Protein AF-A0A150TA61-F1 (afdb_monomer_lite)

Structure (mmCIF, N/CA/C/O backbone):
data_AF-A0A150TA61-F1
#
_entry.id   AF-A0A150TA61-F1
#
loop_
_atom_site.group_PDB
_atom_site.id
_atom_site.type_symbol
_atom_site.label_atom_id
_atom_site.label_alt_id
_atom_site.label_comp_id
_atom_site.label_asym_id
_atom_site.label_entity_id
_atom_site.label_seq_id
_atom_site.pdbx_PDB_ins_code
_atom_site.Cartn_x
_atom_site.Cartn_y
_atom_site.Cartn_z
_atom_site.occupancy
_atom_site.B_iso_or_equiv
_atom_site.auth_seq_id
_atom_site.auth_comp_id
_atom_site.auth_asym_id
_atom_site.auth_atom_id
_atom_site.pdbx_PDB_model_num
ATOM 1 N N . MET A 1 1 ? 49.632 -22.483 -17.663 1.00 50.12 1 MET A N 1
ATOM 2 C CA . MET A 1 1 ? 48.240 -21.985 -17.571 1.00 50.12 1 MET A CA 1
ATOM 3 C C . MET A 1 1 ? 47.331 -23.183 -17.800 1.00 50.12 1 MET A C 1
ATOM 5 O O . MET A 1 1 ? 47.581 -23.863 -18.785 1.00 50.12 1 MET A O 1
ATOM 9 N N . PRO A 1 2 ? 46.387 -23.537 -16.909 1.00 55.47 2 PRO A N 1
ATOM 10 C CA . PRO A 1 2 ? 45.657 -24.792 -17.049 1.00 55.47 2 PRO A CA 1
ATOM 11 C C . PRO A 1 2 ? 44.649 -24.686 -18.200 1.00 55.47 2 PRO A C 1
ATOM 13 O O . PRO A 1 2 ? 43.777 -23.820 -18.194 1.00 55.47 2 PRO A O 1
ATOM 16 N N . GLU A 1 3 ? 44.774 -25.577 -19.180 1.00 57.62 3 GLU A N 1
ATOM 17 C CA . GLU A 1 3 ? 44.048 -25.578 -20.463 1.00 57.62 3 GLU A CA 1
ATOM 18 C C . GLU A 1 3 ? 42.552 -25.953 -20.350 1.00 57.62 3 GLU A C 1
ATOM 20 O O . GLU A 1 3 ? 41.828 -25.952 -21.340 1.00 57.62 3 GLU A O 1
ATOM 25 N N . GLY A 1 4 ? 42.052 -26.227 -19.139 1.00 54.59 4 GLY A N 1
ATOM 26 C CA . GLY A 1 4 ? 40.665 -26.647 -18.888 1.00 54.59 4 GLY A CA 1
ATOM 27 C C . GLY A 1 4 ? 39.676 -25.529 -18.530 1.00 54.59 4 GLY A C 1
ATOM 28 O O . GLY A 1 4 ? 38.477 -25.783 -18.450 1.00 54.59 4 GLY A O 1
ATOM 29 N N . LEU A 1 5 ? 40.137 -24.293 -18.307 1.00 53.59 5 LEU A N 1
ATOM 30 C CA . LEU A 1 5 ? 39.270 -23.180 -17.879 1.00 53.59 5 LEU A CA 1
ATOM 31 C C . LEU A 1 5 ? 38.498 -22.520 -19.035 1.00 53.59 5 LEU A C 1
ATOM 33 O O . LEU A 1 5 ? 37.415 -21.983 -18.823 1.00 53.59 5 LEU A O 1
ATOM 37 N N . ALA A 1 6 ? 39.016 -22.582 -20.263 1.00 56.50 6 ALA A N 1
ATOM 38 C CA . ALA A 1 6 ? 38.449 -21.872 -21.410 1.00 56.50 6 ALA A CA 1
ATOM 39 C C . ALA A 1 6 ? 37.027 -22.326 -21.835 1.00 56.50 6 ALA A C 1
ATOM 41 O O . ALA A 1 6 ? 36.186 -21.455 -22.065 1.00 56.50 6 ALA A O 1
ATOM 42 N N . PRO A 1 7 ? 36.688 -23.633 -21.913 1.00 55.69 7 PRO A N 1
ATOM 43 C CA . PRO A 1 7 ? 35.342 -24.051 -22.322 1.00 55.69 7 PRO A CA 1
ATOM 44 C C . PRO A 1 7 ? 34.294 -23.865 -21.213 1.00 55.69 7 PRO A C 1
ATOM 46 O O . PRO A 1 7 ? 33.150 -23.512 -21.500 1.00 55.69 7 PRO A O 1
ATOM 49 N N . ALA A 1 8 ? 34.675 -24.032 -19.942 1.00 58.88 8 ALA A N 1
ATOM 50 C CA . ALA A 1 8 ? 33.770 -23.872 -18.801 1.00 58.88 8 ALA A CA 1
ATOM 51 C C . ALA A 1 8 ? 33.267 -22.423 -18.642 1.00 58.88 8 ALA A C 1
ATOM 53 O O . ALA A 1 8 ? 32.107 -22.201 -18.291 1.00 58.88 8 ALA A O 1
ATOM 54 N N . VAL A 1 9 ? 34.113 -21.439 -18.969 1.00 63.44 9 VAL A N 1
ATOM 55 C CA . VAL A 1 9 ? 33.793 -20.003 -18.875 1.00 63.44 9 VAL A CA 1
ATOM 56 C C . VAL A 1 9 ? 32.750 -19.558 -19.912 1.00 63.44 9 VAL A C 1
ATOM 58 O O . VAL A 1 9 ? 31.983 -18.638 -19.641 1.00 63.44 9 VAL A O 1
ATOM 61 N N . LEU A 1 10 ? 32.650 -20.228 -21.066 1.00 66.69 10 LEU A N 1
ATOM 62 C CA . LEU A 1 10 ? 31.630 -19.947 -22.091 1.00 66.69 10 LEU A CA 1
ATOM 63 C C . LEU A 1 10 ? 30.356 -20.792 -21.929 1.00 66.69 10 LEU A C 1
ATOM 65 O O . LEU A 1 10 ? 29.267 -20.362 -22.316 1.00 66.69 10 LEU A O 1
ATOM 69 N N . LEU A 1 11 ? 30.465 -21.976 -21.323 1.00 81.88 11 LEU A N 1
ATOM 70 C CA . LEU A 1 11 ? 29.328 -22.862 -21.060 1.00 81.88 11 LEU A CA 1
ATOM 71 C C . LEU A 1 11 ? 28.351 -22.273 -20.038 1.00 81.88 11 LEU A C 1
ATOM 73 O O . LEU A 1 11 ? 27.148 -22.272 -20.283 1.00 81.88 11 LEU A O 1
ATOM 77 N N . ALA A 1 12 ? 28.850 -21.724 -18.929 1.00 84.38 12 ALA A N 1
ATOM 78 C CA . ALA A 1 12 ? 28.008 -21.153 -17.877 1.00 84.38 12 ALA A CA 1
ATOM 79 C C . ALA A 1 12 ? 27.064 -20.023 -18.359 1.00 84.38 12 ALA A C 1
ATOM 81 O O . ALA A 1 12 ? 25.858 -20.139 -18.131 1.00 84.38 12 ALA A O 1
ATOM 82 N N . PRO A 1 13 ? 27.528 -18.96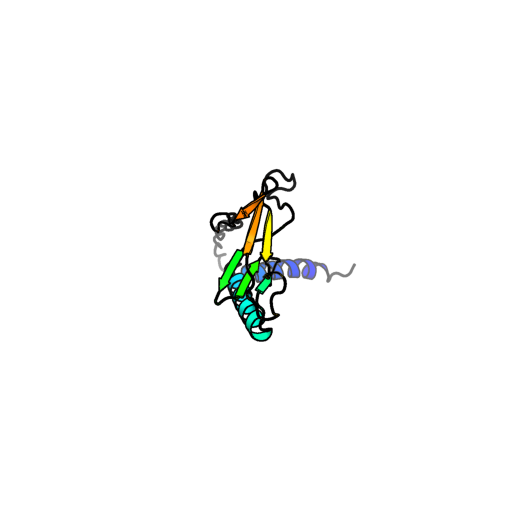3 -19.060 1.00 89.06 13 PRO A N 1
ATOM 83 C CA . PRO A 1 13 ? 26.630 -17.921 -19.561 1.00 89.06 13 PRO A CA 1
ATOM 84 C C . PRO A 1 13 ? 25.658 -18.454 -20.620 1.00 89.06 13 PRO A C 1
ATOM 86 O O . PRO A 1 13 ? 24.503 -18.038 -20.651 1.00 89.06 13 PRO A O 1
ATOM 89 N N . THR A 1 14 ? 26.084 -19.412 -21.450 1.00 87.94 14 THR A N 1
ATOM 90 C CA . THR A 1 14 ? 25.214 -20.032 -22.463 1.00 87.94 14 THR A CA 1
ATOM 91 C C . THR A 1 14 ? 24.082 -20.830 -21.816 1.00 87.94 14 THR A C 1
ATOM 93 O O . THR A 1 14 ? 22.925 -20.691 -22.210 1.00 87.94 14 THR A O 1
ATOM 96 N N . LEU A 1 15 ? 24.393 -21.625 -20.789 1.00 90.81 15 LEU A N 1
ATOM 97 C CA . LEU A 1 15 ? 23.405 -22.379 -20.016 1.00 90.81 15 LEU A CA 1
ATOM 98 C C . LEU A 1 15 ? 22.459 -21.454 -19.248 1.00 90.81 15 LEU A C 1
ATOM 100 O O . LEU A 1 15 ? 21.259 -21.713 -19.225 1.00 90.81 15 LEU A O 1
ATOM 104 N N . LEU A 1 16 ? 22.967 -20.355 -18.683 1.00 89.00 16 LEU A N 1
ATOM 105 C CA . LEU A 1 16 ? 22.135 -19.348 -18.026 1.00 89.00 16 LEU A CA 1
ATOM 106 C C . LEU A 1 16 ? 21.149 -18.713 -19.013 1.00 89.00 16 LEU A C 1
ATOM 108 O O . LEU A 1 16 ? 19.962 -18.649 -18.720 1.00 89.00 16 LEU A O 1
ATOM 112 N N . VAL A 1 17 ? 21.606 -18.295 -20.197 1.00 89.69 17 VAL A N 1
ATOM 113 C CA . VAL A 1 17 ? 20.723 -17.732 -21.234 1.00 89.69 17 VAL A CA 1
ATOM 114 C C . VAL A 1 17 ? 19.694 -18.763 -21.700 1.00 89.69 17 VAL A C 1
ATOM 116 O O . VAL A 1 17 ? 18.516 -18.436 -21.824 1.00 89.69 17 VAL A O 1
ATOM 119 N N . ALA A 1 18 ? 20.104 -20.014 -21.926 1.00 89.69 18 ALA A N 1
ATOM 120 C CA . ALA A 1 18 ? 19.188 -21.083 -22.317 1.00 89.69 18 ALA A CA 1
ATOM 121 C C . ALA A 1 18 ? 18.114 -21.330 -21.245 1.00 89.69 18 ALA A C 1
ATOM 123 O O . ALA A 1 18 ? 16.935 -21.425 -21.578 1.00 89.69 18 ALA A O 1
ATOM 124 N N . TYR A 1 19 ? 18.508 -21.369 -19.970 1.00 91.50 19 TYR A N 1
ATOM 125 C CA . TYR A 1 19 ? 17.595 -21.475 -18.833 1.00 91.50 19 TYR A CA 1
ATOM 126 C C . TYR A 1 19 ? 16.621 -20.290 -18.780 1.00 91.50 19 TYR A C 1
ATOM 128 O O . TYR A 1 19 ? 15.411 -20.484 -18.719 1.00 91.50 19 TYR A O 1
ATOM 136 N N . GLU A 1 20 ? 17.138 -19.067 -18.881 1.00 90.44 20 GLU A N 1
ATOM 137 C CA . GLU A 1 20 ? 16.360 -17.825 -18.862 1.00 90.44 20 GLU A CA 1
ATOM 138 C C . GLU A 1 20 ? 15.339 -17.737 -20.006 1.00 90.44 20 GLU A C 1
ATOM 140 O O . GLU A 1 20 ? 14.256 -17.181 -19.827 1.00 90.44 20 GLU A O 1
ATOM 145 N N . CYS A 1 21 ? 15.656 -18.297 -21.177 1.00 87.25 21 CYS A N 1
ATOM 146 C CA . CYS A 1 21 ? 14.734 -18.368 -22.309 1.00 87.25 21 CYS A CA 1
ATOM 147 C C . CYS A 1 21 ? 13.731 -19.526 -22.212 1.00 87.25 21 CYS A C 1
ATOM 149 O O . CYS A 1 21 ? 12.630 -19.414 -22.751 1.00 87.25 21 CYS A O 1
ATOM 151 N N . ALA A 1 22 ? 14.113 -20.646 -21.594 1.00 90.69 22 ALA A N 1
ATOM 152 C CA . ALA A 1 22 ? 13.299 -21.859 -21.552 1.00 90.69 22 ALA A CA 1
ATOM 153 C C . ALA A 1 22 ? 12.326 -21.895 -20.369 1.00 90.69 22 ALA A C 1
ATOM 155 O O . ALA A 1 22 ? 11.265 -22.504 -20.485 1.00 90.69 22 ALA A O 1
ATOM 156 N N . ILE A 1 23 ? 12.675 -21.268 -19.243 1.00 89.69 23 ILE A N 1
ATOM 157 C CA . ILE A 1 23 ? 11.875 -21.299 -18.019 1.00 89.69 23 ILE A CA 1
ATOM 158 C C . ILE A 1 23 ? 10.991 -20.050 -17.946 1.00 89.69 23 ILE A C 1
ATOM 160 O O . ILE A 1 23 ? 11.502 -18.944 -17.749 1.00 89.69 23 ILE A O 1
ATOM 164 N N . PRO A 1 24 ? 9.657 -20.191 -18.068 1.00 81.44 24 PRO A N 1
ATOM 165 C CA . PRO A 1 24 ? 8.746 -19.069 -17.920 1.00 81.44 24 PRO A CA 1
ATOM 166 C C . PRO A 1 24 ? 8.845 -18.515 -16.503 1.00 81.44 24 PRO A C 1
ATOM 168 O O . PRO A 1 24 ? 8.596 -19.218 -15.522 1.00 81.44 24 PRO A O 1
ATOM 171 N N . LYS A 1 25 ? 9.191 -17.236 -16.388 1.00 83.81 25 LYS A N 1
ATOM 172 C CA . LYS A 1 25 ? 9.144 -16.540 -15.105 1.00 83.81 25 LYS A CA 1
ATOM 173 C C . LYS A 1 25 ? 7.697 -16.175 -14.790 1.00 83.81 25 LYS A C 1
ATOM 175 O O . LYS A 1 25 ? 6.979 -15.751 -15.702 1.00 83.81 25 LYS A O 1
ATOM 180 N N . PRO A 1 26 ? 7.258 -16.317 -13.529 1.00 80.62 26 PRO A N 1
ATOM 181 C CA . PRO A 1 26 ? 5.931 -15.874 -13.147 1.00 80.62 26 PRO A CA 1
ATOM 182 C C . PRO A 1 26 ? 5.786 -14.387 -13.465 1.00 80.62 26 PRO A C 1
ATOM 184 O O . PRO A 1 26 ? 6.715 -13.591 -13.307 1.00 80.62 26 PRO A O 1
ATOM 187 N N . THR A 1 27 ? 4.605 -14.019 -13.947 1.00 81.94 27 THR A N 1
ATOM 188 C CA . THR A 1 27 ? 4.277 -12.614 -14.190 1.00 81.94 27 THR A CA 1
ATOM 189 C C . THR A 1 27 ? 4.267 -11.849 -12.870 1.00 81.94 27 THR A C 1
ATOM 191 O O . THR A 1 27 ? 3.941 -12.416 -11.821 1.00 81.94 27 THR A O 1
ATOM 194 N N . LEU A 1 28 ? 4.574 -10.553 -12.921 1.00 75.38 28 LEU A N 1
ATOM 195 C CA . LEU A 1 28 ? 4.508 -9.691 -11.741 1.00 75.38 28 LEU A CA 1
ATOM 196 C C . LEU A 1 28 ? 3.120 -9.752 -11.082 1.00 75.38 28 LEU A C 1
ATOM 198 O O . LEU A 1 28 ? 3.031 -9.877 -9.865 1.00 75.38 28 LEU A O 1
ATOM 202 N N . ASP A 1 29 ? 2.057 -9.782 -11.891 1.00 75.19 29 ASP A N 1
ATOM 203 C CA . ASP A 1 29 ? 0.676 -9.903 -11.417 1.00 75.19 29 ASP A CA 1
ATOM 204 C C . ASP A 1 29 ? 0.437 -11.215 -10.661 1.00 75.19 29 ASP A C 1
ATOM 206 O O . ASP A 1 29 ? -0.161 -11.209 -9.589 1.00 75.19 29 ASP A O 1
ATOM 210 N N . SER A 1 30 ? 0.940 -12.347 -11.170 1.00 80.50 30 SER A N 1
ATOM 211 C CA . SER A 1 30 ? 0.787 -13.642 -10.489 1.00 80.50 30 SER A CA 1
ATOM 212 C C . SER A 1 30 ? 1.511 -13.698 -9.143 1.00 80.50 30 SER A C 1
ATOM 214 O O . SER A 1 30 ? 0.961 -14.214 -8.170 1.00 80.50 30 SER A O 1
ATOM 216 N N . VAL A 1 31 ? 2.713 -13.116 -9.059 1.00 83.19 31 VAL A N 1
ATOM 217 C CA . VAL A 1 31 ? 3.434 -12.975 -7.787 1.00 83.19 31 VAL A CA 1
ATOM 218 C C . VAL A 1 31 ? 2.639 -12.078 -6.843 1.00 83.19 31 VAL A C 1
ATOM 220 O O . VAL A 1 31 ? 2.485 -12.406 -5.667 1.00 83.19 31 VAL A O 1
ATOM 223 N N . TRP A 1 32 ? 2.070 -10.988 -7.364 1.00 79.69 32 TRP A N 1
ATOM 224 C CA . TRP A 1 32 ? 1.288 -10.046 -6.574 1.00 79.69 32 TRP A CA 1
ATOM 225 C C . TRP A 1 32 ? 0.025 -10.663 -5.973 1.00 79.69 32 TRP A C 1
ATOM 227 O O . TRP A 1 32 ? -0.236 -10.500 -4.783 1.00 79.69 32 TRP A O 1
ATOM 237 N N . GLN A 1 33 ? -0.719 -11.451 -6.750 1.00 81.81 33 GLN A N 1
ATOM 238 C CA . GLN A 1 33 ? -1.879 -12.183 -6.235 1.00 81.81 33 GLN A CA 1
ATOM 239 C C . GLN A 1 33 ? -1.489 -13.155 -5.113 1.00 81.81 33 GLN A C 1
ATOM 241 O O . GLN A 1 33 ? -2.187 -13.246 -4.103 1.00 81.81 33 GLN A O 1
ATOM 246 N N . GLY A 1 34 ? -0.342 -13.830 -5.246 1.00 85.94 34 GLY A N 1
ATOM 247 C CA . GLY A 1 34 ? 0.204 -14.687 -4.192 1.00 85.94 34 GLY A CA 1
ATOM 248 C C . GLY A 1 34 ? 0.506 -13.919 -2.901 1.00 85.94 34 GLY A C 1
ATOM 249 O O . GLY A 1 34 ? 0.105 -14.351 -1.819 1.00 85.94 34 GLY A O 1
ATOM 250 N N . VAL A 1 35 ? 1.144 -12.750 -3.009 1.00 87.25 35 VAL A N 1
ATOM 251 C CA . VAL A 1 35 ? 1.432 -11.863 -1.866 1.00 87.25 35 VAL A CA 1
ATOM 252 C C . VAL A 1 35 ? 0.142 -11.379 -1.201 1.00 87.25 35 VAL A C 1
ATOM 254 O O . VAL A 1 35 ? 0.021 -11.440 0.022 1.00 87.25 35 VAL A O 1
ATOM 257 N N . ASN A 1 36 ? -0.858 -10.985 -1.988 1.00 85.44 36 ASN A N 1
ATOM 258 C CA . ASN A 1 36 ? -2.161 -10.565 -1.477 1.00 85.44 36 ASN A CA 1
ATOM 259 C C . ASN A 1 36 ? -2.913 -11.713 -0.779 1.00 85.44 36 ASN A C 1
ATOM 261 O O . ASN A 1 36 ? -3.572 -11.502 0.244 1.00 85.44 36 ASN A O 1
ATOM 265 N N . GLY A 1 37 ? -2.790 -12.946 -1.272 1.00 89.94 37 GLY A N 1
ATOM 266 C CA . GLY A 1 37 ? -3.281 -14.135 -0.573 1.00 89.94 37 GLY A CA 1
ATOM 267 C C . GLY A 1 37 ? -2.566 -14.362 0.765 1.00 89.94 37 GLY A C 1
ATOM 268 O O . GLY A 1 37 ? -3.216 -14.588 1.791 1.00 89.94 37 GLY A O 1
ATOM 269 N N . ALA A 1 38 ? -1.237 -14.235 0.778 1.00 92.50 38 ALA A N 1
ATOM 270 C CA . ALA A 1 38 ? -0.427 -14.354 1.986 1.00 92.50 38 ALA A CA 1
ATOM 271 C C . ALA A 1 38 ? -0.772 -13.277 3.027 1.00 92.50 38 ALA A C 1
ATOM 273 O O . ALA A 1 38 ? -0.879 -13.594 4.209 1.00 92.50 38 ALA A O 1
ATOM 274 N N . ALA A 1 39 ? -1.042 -12.038 2.606 1.00 93.88 39 ALA A N 1
ATOM 275 C CA . ALA A 1 39 ? -1.455 -10.960 3.505 1.00 93.88 39 ALA A CA 1
ATOM 276 C C . ALA A 1 39 ? -2.725 -11.330 4.290 1.00 93.88 39 ALA A C 1
ATOM 278 O O . ALA A 1 39 ? -2.783 -11.159 5.508 1.00 93.88 39 ALA A O 1
ATOM 279 N N . ARG A 1 40 ? -3.718 -11.927 3.619 1.00 95.25 40 ARG A N 1
ATOM 280 C CA . ARG A 1 40 ? -4.963 -12.394 4.257 1.00 95.25 40 ARG A CA 1
ATOM 281 C C . ARG A 1 40 ? -4.729 -13.561 5.211 1.00 95.25 40 ARG A C 1
ATOM 283 O O . ARG A 1 40 ? -5.373 -13.642 6.255 1.00 95.25 40 ARG A O 1
ATOM 290 N N . LEU A 1 41 ? -3.812 -14.465 4.871 1.00 96.44 41 LEU A N 1
ATOM 291 C CA . LEU A 1 41 ? -3.402 -15.546 5.771 1.00 96.44 41 LEU A CA 1
ATOM 292 C C . LEU A 1 41 ? -2.744 -14.990 7.038 1.00 96.44 41 LEU A C 1
ATOM 294 O O . LEU A 1 41 ? -3.128 -15.389 8.135 1.00 96.44 41 LEU A O 1
ATOM 298 N N . VAL A 1 42 ? -1.824 -14.033 6.894 1.00 96.44 42 VAL A N 1
ATOM 299 C CA . VAL A 1 42 ? -1.174 -13.335 8.013 1.00 96.44 42 VAL A CA 1
ATOM 300 C C . VAL A 1 42 ? -2.213 -12.628 8.881 1.00 96.44 42 VAL A C 1
ATOM 302 O O . VAL A 1 42 ? -2.213 -12.814 10.096 1.00 96.44 42 VAL A O 1
ATOM 305 N N . ALA A 1 43 ? -3.153 -11.894 8.278 1.00 97.00 43 ALA A N 1
ATOM 306 C CA . ALA A 1 43 ? -4.217 -11.222 9.019 1.00 97.00 43 ALA A CA 1
ATOM 307 C C . ALA A 1 43 ? -5.022 -12.198 9.885 1.00 97.00 43 ALA A C 1
ATOM 309 O O . ALA A 1 43 ? -5.210 -11.950 11.074 1.00 97.00 43 ALA A O 1
ATOM 310 N N . ARG A 1 44 ? -5.436 -13.341 9.321 1.00 96.62 44 ARG A N 1
ATOM 311 C CA . ARG A 1 44 ? -6.172 -14.371 10.070 1.00 96.62 44 ARG A CA 1
ATOM 312 C C . ARG A 1 44 ? -5.333 -15.001 11.177 1.00 96.62 44 ARG A C 1
ATOM 314 O O . ARG A 1 44 ? -5.819 -15.133 12.296 1.00 96.62 44 ARG A O 1
ATOM 321 N N . ALA A 1 45 ? -4.090 -15.374 10.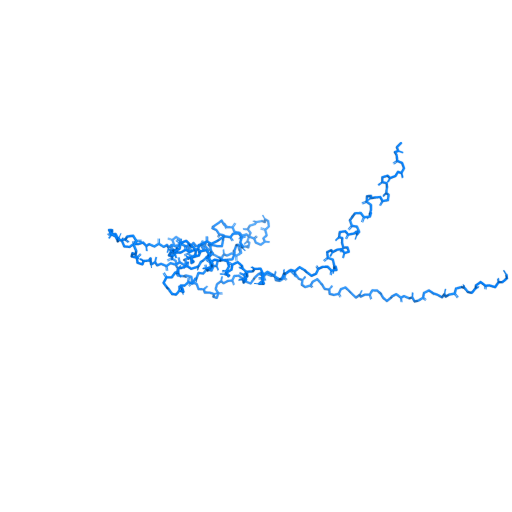878 1.00 97.62 45 ALA A N 1
ATOM 322 C CA . ALA A 1 45 ? -3.202 -16.031 11.835 1.00 97.62 45 ALA A CA 1
ATOM 323 C C . ALA A 1 45 ? -2.891 -15.133 13.042 1.00 97.62 45 ALA A C 1
ATOM 325 O O . ALA A 1 45 ? -2.887 -15.602 14.178 1.00 97.62 45 ALA A O 1
ATOM 326 N N . HIS A 1 46 ? -2.685 -13.838 12.800 1.00 95.81 46 HIS A N 1
ATOM 327 C CA . HIS A 1 46 ? -2.327 -12.869 13.834 1.00 95.81 46 HIS A CA 1
ATOM 328 C C . HIS A 1 46 ? -3.521 -12.101 14.410 1.00 95.81 46 HIS A C 1
ATOM 330 O O . HIS A 1 46 ? -3.330 -11.289 15.311 1.00 95.81 46 HIS A O 1
ATOM 336 N N . ARG A 1 47 ? -4.741 -12.326 13.896 1.00 94.56 47 ARG A N 1
ATOM 337 C CA . ARG A 1 47 ? -5.927 -11.491 14.172 1.00 94.56 47 ARG A CA 1
ATOM 338 C C . ARG A 1 47 ? -5.625 -9.999 13.980 1.00 94.56 47 ARG A C 1
ATOM 340 O O . ARG A 1 47 ? -6.010 -9.156 14.788 1.00 94.56 47 ARG A O 1
ATOM 347 N N . ALA A 1 48 ? -4.870 -9.688 12.928 1.00 95.88 48 ALA A N 1
ATOM 348 C CA . ALA A 1 48 ? -4.413 -8.335 12.660 1.00 95.88 48 ALA A CA 1
ATOM 349 C C . ALA A 1 48 ? -5.555 -7.474 12.107 1.00 95.88 48 ALA A C 1
ATOM 351 O O . ALA A 1 48 ? -6.344 -7.929 11.282 1.00 95.88 48 ALA A O 1
ATOM 352 N N . LYS A 1 49 ? -5.591 -6.203 12.516 1.00 95.62 49 LYS A N 1
ATOM 353 C CA . LYS A 1 49 ? -6.510 -5.185 11.975 1.00 95.62 49 LYS A CA 1
ATOM 354 C C . LYS A 1 49 ? -5.979 -4.508 10.714 1.00 95.62 49 LYS A C 1
ATOM 356 O O . LYS A 1 49 ? -6.722 -3.841 10.002 1.00 95.62 49 LYS A O 1
ATOM 361 N N . ALA A 1 50 ? -4.687 -4.665 10.448 1.00 96.69 50 ALA A N 1
ATOM 362 C CA . ALA A 1 50 ? -4.049 -4.189 9.239 1.00 96.69 50 ALA A CA 1
ATOM 363 C C . ALA A 1 50 ? -2.839 -5.060 8.895 1.00 96.69 50 ALA A C 1
ATOM 365 O O . ALA A 1 50 ? -2.102 -5.479 9.789 1.00 96.69 50 ALA A O 1
ATOM 366 N N . VAL A 1 51 ? -2.611 -5.294 7.606 1.00 96.75 51 VAL A N 1
ATOM 367 C CA . VAL A 1 51 ? -1.396 -5.915 7.075 1.00 96.75 51 VAL A CA 1
ATOM 368 C C . VAL A 1 51 ? -0.857 -5.022 5.967 1.00 96.75 51 VAL A C 1
ATOM 370 O O . VAL A 1 51 ? -1.523 -4.793 4.958 1.00 96.75 51 VAL A O 1
ATOM 373 N N . VAL A 1 52 ? 0.355 -4.507 6.171 1.00 94.62 52 VAL A N 1
ATOM 374 C CA . VAL A 1 52 ? 1.025 -3.612 5.225 1.00 94.62 52 VAL A CA 1
ATOM 375 C C . VAL A 1 52 ? 2.325 -4.258 4.776 1.00 94.62 52 VAL A C 1
ATOM 377 O O . VAL A 1 52 ? 3.217 -4.500 5.588 1.00 94.62 52 VAL A O 1
ATOM 380 N N . PHE A 1 53 ? 2.428 -4.536 3.482 1.00 90.75 53 PHE A N 1
ATOM 381 C CA . PHE A 1 53 ? 3.658 -5.010 2.855 1.00 90.75 53 PHE A CA 1
ATOM 382 C C . PHE A 1 53 ? 4.323 -3.896 2.042 1.00 90.75 53 PHE A C 1
ATOM 384 O O . PHE A 1 53 ? 3.766 -2.821 1.858 1.00 90.75 53 PHE A O 1
ATOM 391 N N . GLY A 1 54 ? 5.555 -4.131 1.596 1.00 84.50 54 GLY A N 1
ATOM 392 C CA . GLY A 1 54 ? 6.317 -3.180 0.786 1.00 84.50 54 GLY A CA 1
ATOM 393 C C . GLY A 1 54 ? 6.952 -3.855 -0.426 1.00 84.50 54 GLY A C 1
ATOM 394 O O . GLY A 1 54 ? 6.390 -4.789 -0.995 1.00 84.50 54 GLY A O 1
ATOM 395 N N . HIS A 1 55 ? 8.159 -3.412 -0.785 1.00 83.88 55 HIS A N 1
ATOM 396 C CA . HIS A 1 55 ? 9.059 -4.020 -1.780 1.00 83.88 55 HIS A CA 1
ATOM 397 C C . HIS A 1 55 ? 8.688 -3.844 -3.263 1.00 83.88 55 HIS A C 1
ATOM 399 O O . HIS A 1 55 ? 9.587 -3.666 -4.078 1.00 83.88 55 HIS A O 1
ATOM 405 N N . THR A 1 56 ? 7.409 -3.836 -3.646 1.00 76.75 56 THR A N 1
ATOM 406 C CA . THR A 1 56 ? 7.032 -3.756 -5.079 1.00 76.75 56 THR A CA 1
ATOM 407 C C . THR A 1 56 ? 6.998 -2.343 -5.649 1.00 76.75 56 THR A C 1
ATOM 409 O O . THR A 1 56 ? 6.830 -2.181 -6.854 1.00 76.75 56 THR A O 1
ATOM 412 N N . HIS A 1 57 ? 7.132 -1.327 -4.793 1.00 82.94 57 HIS A N 1
ATOM 413 C CA . HIS A 1 57 ? 7.060 0.099 -5.132 1.00 82.94 57 HIS A CA 1
ATOM 414 C C . HIS A 1 57 ? 5.727 0.549 -5.750 1.00 82.94 57 HIS A C 1
ATOM 416 O O . HIS A 1 57 ? 5.581 1.723 -6.071 1.00 82.94 57 HIS A O 1
ATOM 422 N N . ASN A 1 58 ? 4.733 -0.337 -5.834 1.00 80.62 58 ASN A N 1
ATOM 423 C CA . ASN A 1 58 ? 3.400 -0.026 -6.322 1.00 80.62 58 ASN A CA 1
ATOM 424 C C . ASN A 1 58 ? 2.465 0.191 -5.128 1.00 80.62 58 ASN A C 1
ATOM 426 O O . ASN A 1 58 ? 2.186 -0.770 -4.406 1.00 80.62 58 ASN A O 1
ATOM 430 N N . PRO A 1 59 ? 1.984 1.421 -4.901 1.00 87.44 59 PRO A N 1
ATOM 431 C CA . PRO A 1 59 ? 1.098 1.698 -3.791 1.00 87.44 59 PRO A CA 1
ATOM 432 C C . PRO A 1 59 ? -0.288 1.100 -4.040 1.00 87.44 59 PRO A C 1
ATOM 434 O O . PRO A 1 59 ? -0.851 1.212 -5.132 1.00 87.44 59 PRO A O 1
ATOM 437 N N . GLU A 1 60 ? -0.842 0.468 -3.011 1.00 88.12 60 GLU A N 1
ATOM 438 C CA . GLU A 1 60 ? -2.235 0.032 -2.987 1.00 88.12 60 GLU A CA 1
ATOM 439 C C . GLU A 1 60 ? -2.790 -0.019 -1.565 1.00 88.12 60 GLU A C 1
ATOM 441 O O . GLU A 1 60 ? -2.050 -0.072 -0.585 1.00 88.12 60 GLU A O 1
ATOM 446 N N . GLY A 1 61 ? -4.109 0.039 -1.449 1.00 91.12 61 GLY A N 1
ATOM 447 C CA . GLY A 1 61 ? -4.784 -0.011 -0.165 1.00 91.12 61 GLY A CA 1
ATOM 448 C C . GLY A 1 61 ? -6.252 -0.348 -0.348 1.00 91.12 61 GLY A C 1
ATOM 449 O O . GLY A 1 61 ? -6.934 0.288 -1.152 1.00 91.12 61 GLY A O 1
ATOM 450 N N . SER A 1 62 ? -6.733 -1.329 0.404 1.00 92.12 62 SER A N 1
ATOM 451 C CA . SER A 1 62 ? -8.136 -1.721 0.460 1.00 92.12 62 SER A CA 1
ATOM 452 C C . SER A 1 62 ? -8.534 -2.081 1.887 1.00 92.12 62 SER A C 1
ATOM 454 O O . SER A 1 62 ? -7.718 -2.503 2.706 1.00 92.12 62 SER A O 1
ATOM 456 N N . TRP A 1 63 ? -9.816 -1.902 2.177 1.00 94.31 63 TRP A N 1
ATOM 457 C CA . TRP A 1 63 ? -10.449 -2.435 3.374 1.00 94.31 63 TRP A CA 1
ATOM 458 C C . TRP A 1 63 ? -11.284 -3.646 2.984 1.00 94.31 63 TRP A C 1
ATOM 460 O O . TRP A 1 63 ? -12.074 -3.570 2.044 1.00 94.31 63 TRP A O 1
ATOM 470 N N . GLU A 1 64 ? -11.120 -4.743 3.713 1.00 94.81 64 GLU A N 1
ATOM 471 C CA . GLU A 1 64 ? -11.880 -5.981 3.535 1.00 94.81 64 GLU A CA 1
ATOM 472 C C . GLU A 1 64 ? -12.285 -6.489 4.917 1.00 94.81 64 GLU A C 1
ATOM 474 O O . GLU A 1 64 ? -11.427 -6.709 5.769 1.00 94.81 64 GLU A O 1
ATOM 479 N N . ASP A 1 65 ? -13.591 -6.615 5.161 1.00 93.00 65 ASP A N 1
ATOM 480 C CA . ASP A 1 65 ? -14.156 -7.126 6.420 1.00 93.00 65 ASP A CA 1
ATOM 481 C C . ASP A 1 65 ? -13.572 -6.473 7.693 1.00 93.00 65 ASP A C 1
ATOM 483 O O . ASP A 1 65 ? -13.337 -7.125 8.709 1.00 93.00 65 ASP A O 1
ATOM 487 N N . GLY A 1 66 ? -13.309 -5.161 7.641 1.00 93.12 66 GLY A N 1
ATOM 488 C CA . GLY A 1 66 ? -12.754 -4.397 8.766 1.00 93.12 66 GLY A CA 1
ATOM 489 C C . GLY A 1 66 ? -11.242 -4.550 8.979 1.00 93.12 66 GLY A C 1
ATOM 490 O O . GLY A 1 66 ? -10.716 -4.020 9.957 1.00 93.12 66 GLY A O 1
ATOM 491 N N . VAL A 1 67 ? -10.535 -5.228 8.070 1.00 96.31 67 VAL A N 1
ATOM 492 C CA . VAL A 1 67 ? -9.070 -5.326 8.043 1.00 96.31 67 VAL A CA 1
ATOM 493 C C . VAL A 1 67 ? -8.524 -4.495 6.886 1.00 96.31 67 VAL A C 1
ATOM 495 O O . VAL A 1 67 ? -9.005 -4.586 5.756 1.00 96.31 67 VAL A O 1
ATOM 498 N N . PHE A 1 68 ? -7.500 -3.686 7.153 1.00 96.31 68 PHE A N 1
ATOM 499 C CA . PHE A 1 68 ? -6.799 -2.952 6.102 1.00 96.31 68 PHE A CA 1
ATOM 500 C C . PHE A 1 68 ? -5.696 -3.806 5.470 1.00 96.31 68 PHE A C 1
ATOM 502 O O . PHE A 1 68 ? -4.827 -4.328 6.167 1.00 96.31 68 PHE A O 1
ATOM 509 N N . PHE A 1 69 ? -5.671 -3.889 4.145 1.00 95.12 69 PHE A N 1
ATOM 510 C CA . PHE A 1 69 ? -4.575 -4.476 3.380 1.00 95.12 69 PHE A CA 1
ATOM 511 C C . PHE A 1 69 ? -3.938 -3.389 2.530 1.00 95.12 69 PHE A C 1
ATOM 513 O O . PHE A 1 69 ? -4.641 -2.660 1.833 1.00 95.12 69 PHE A O 1
ATOM 520 N N . GLY A 1 70 ? -2.613 -3.263 2.567 1.00 92.56 70 GLY A N 1
ATOM 521 C CA . GLY A 1 70 ? -1.966 -2.233 1.767 1.00 92.56 70 GLY A CA 1
ATOM 522 C C . GLY A 1 70 ? -0.501 -2.457 1.456 1.00 92.56 70 GLY A C 1
ATOM 523 O O . GLY A 1 70 ? 0.181 -3.316 2.015 1.00 92.56 70 GLY A O 1
ATOM 524 N N . ASN A 1 71 ? -0.029 -1.612 0.552 1.00 90.56 71 ASN A N 1
ATOM 525 C CA . ASN A 1 71 ? 1.355 -1.443 0.179 1.00 90.56 71 ASN A CA 1
ATOM 526 C C . ASN A 1 71 ? 1.649 0.047 0.070 1.00 90.56 71 ASN A C 1
ATOM 528 O O . ASN A 1 71 ? 0.947 0.777 -0.630 1.00 90.56 71 ASN A O 1
ATOM 532 N N . THR A 1 72 ? 2.679 0.508 0.770 1.00 87.56 72 THR A N 1
ATOM 533 C CA . THR A 1 72 ? 3.046 1.927 0.779 1.00 87.56 72 THR A CA 1
ATOM 534 C C . THR A 1 72 ? 3.712 2.374 -0.516 1.00 87.56 72 THR A C 1
ATOM 536 O O . THR A 1 72 ? 3.885 3.568 -0.710 1.00 87.56 72 THR A O 1
ATOM 539 N N . GLY A 1 73 ? 4.081 1.461 -1.416 1.00 87.06 73 GLY A N 1
ATOM 540 C CA . GLY A 1 73 ? 4.822 1.797 -2.622 1.00 87.06 73 GLY A CA 1
ATOM 541 C C . GLY A 1 73 ? 6.223 2.309 -2.286 1.00 87.06 73 GLY A C 1
ATOM 542 O O . GLY A 1 73 ? 6.982 1.637 -1.588 1.00 87.06 73 GLY A O 1
ATOM 543 N N . SER A 1 74 ? 6.586 3.479 -2.813 1.00 84.94 74 SER A N 1
ATOM 544 C CA . SER A 1 74 ? 7.862 4.136 -2.520 1.00 84.94 74 SER A CA 1
ATOM 545 C C . SER A 1 74 ? 7.632 5.530 -1.943 1.00 84.94 74 SER A C 1
ATOM 547 O O . SER A 1 74 ? 7.044 6.385 -2.598 1.00 84.94 74 SER A O 1
ATOM 549 N N . TRP A 1 75 ? 8.113 5.765 -0.719 1.00 83.62 75 TRP A N 1
ATOM 550 C CA . TRP A 1 75 ? 8.101 7.101 -0.108 1.00 83.62 75 TRP A CA 1
ATOM 551 C C . TRP A 1 75 ? 9.199 8.004 -0.678 1.00 83.62 75 TRP A C 1
ATOM 553 O O . TRP A 1 75 ? 9.023 9.214 -0.832 1.00 83.62 75 TRP A O 1
ATOM 563 N N . SER A 1 76 ? 10.357 7.414 -0.978 1.00 84.06 76 SER A N 1
ATOM 564 C CA . SER A 1 76 ? 11.452 8.096 -1.659 1.00 84.06 76 SER A CA 1
ATOM 565 C C . SER A 1 76 ? 11.045 8.455 -3.082 1.00 84.06 76 SER A C 1
ATOM 567 O O . SER A 1 76 ? 10.354 7.684 -3.745 1.00 84.06 76 SER A O 1
ATOM 569 N N . ALA A 1 77 ? 11.519 9.599 -3.574 1.00 80.00 77 ALA A N 1
ATOM 570 C CA . ALA A 1 77 ? 11.328 9.950 -4.972 1.00 80.00 77 ALA A CA 1
ATOM 571 C C . ALA A 1 77 ? 12.000 8.891 -5.861 1.00 80.00 77 ALA A C 1
ATOM 573 O O . ALA A 1 77 ? 13.205 8.660 -5.761 1.00 80.00 77 ALA A O 1
ATOM 574 N N . ALA A 1 78 ? 11.202 8.237 -6.700 1.00 81.50 78 ALA A N 1
ATOM 575 C CA . ALA A 1 78 ? 11.669 7.316 -7.723 1.00 81.50 78 ALA A CA 1
ATOM 576 C C . ALA A 1 78 ? 11.574 8.015 -9.079 1.00 81.50 78 ALA A C 1
ATOM 578 O O . ALA A 1 78 ? 10.589 8.707 -9.336 1.00 81.50 78 ALA A O 1
ATOM 579 N N . PHE A 1 79 ? 12.574 7.824 -9.938 1.00 85.06 79 PHE A N 1
ATOM 580 C CA . PHE A 1 79 ? 12.641 8.437 -11.263 1.00 85.06 79 PHE A CA 1
ATOM 581 C C . PHE A 1 79 ? 12.867 7.376 -12.338 1.00 85.06 79 PHE A C 1
ATOM 583 O O . PHE A 1 79 ? 13.527 6.366 -12.097 1.00 85.06 79 PHE A O 1
ATOM 590 N N . GLU A 1 80 ? 12.307 7.605 -13.523 1.00 86.81 80 GLU A N 1
ATOM 591 C CA . GLU A 1 80 ? 12.503 6.743 -14.694 1.00 86.81 80 GLU A CA 1
ATOM 592 C C . GLU A 1 80 ? 13.897 6.912 -15.316 1.00 86.81 80 GLU A C 1
ATOM 594 O O . GLU A 1 80 ? 14.359 6.047 -16.061 1.00 86.81 80 GLU A O 1
ATOM 599 N N . ASP A 1 81 ? 14.568 8.025 -15.016 1.00 88.69 81 ASP A N 1
ATOM 600 C CA . ASP A 1 81 ? 15.885 8.373 -15.532 1.00 88.69 81 ASP A CA 1
ATOM 601 C C . ASP A 1 81 ? 16.895 8.654 -14.405 1.00 88.69 81 ASP A C 1
ATOM 603 O O . ASP A 1 81 ? 16.541 9.022 -13.285 1.00 88.69 81 ASP A O 1
ATOM 607 N N . ILE A 1 82 ? 18.183 8.472 -14.717 1.00 88.56 82 ILE A N 1
ATOM 608 C CA . ILE A 1 82 ? 19.300 8.691 -13.776 1.00 88.56 82 ILE A CA 1
ATOM 609 C C . ILE A 1 82 ? 19.487 10.184 -13.463 1.00 88.56 82 ILE A C 1
ATOM 611 O O . ILE A 1 82 ? 20.034 10.536 -12.422 1.00 88.56 82 ILE A O 1
ATOM 615 N N . ALA A 1 83 ? 19.035 11.065 -14.359 1.00 92.75 83 ALA A N 1
ATOM 616 C CA . ALA A 1 83 ? 19.119 12.511 -14.183 1.00 92.75 83 ALA A CA 1
ATOM 617 C C . ALA A 1 83 ? 18.054 13.062 -13.213 1.00 92.75 83 ALA A C 1
ATOM 619 O O . ALA A 1 83 ? 18.060 14.257 -12.924 1.00 92.75 83 ALA A O 1
ATOM 620 N N . CYS A 1 84 ? 17.161 12.206 -12.707 1.00 88.81 84 CYS A N 1
ATOM 621 C CA . CYS A 1 84 ? 16.047 12.545 -11.830 1.00 88.81 84 CYS A CA 1
ATOM 622 C C . CYS A 1 84 ? 15.091 13.602 -12.412 1.00 88.81 84 CYS A C 1
ATOM 624 O O . CYS A 1 84 ? 14.602 14.470 -11.691 1.00 88.81 84 CYS A O 1
ATOM 626 N N . THR A 1 85 ? 14.814 13.543 -13.717 1.00 88.88 85 THR A N 1
ATOM 627 C CA . THR A 1 85 ? 13.940 14.517 -14.396 1.00 88.88 85 THR A CA 1
ATOM 628 C C . THR A 1 85 ? 12.500 14.042 -14.554 1.00 88.88 85 THR A C 1
ATOM 630 O O . THR A 1 85 ? 11.587 14.865 -14.594 1.00 88.88 85 THR A O 1
ATOM 633 N N . LYS A 1 86 ? 12.275 12.725 -14.596 1.00 87.94 86 LYS A N 1
ATOM 634 C CA . LYS A 1 86 ? 10.945 12.120 -14.761 1.00 87.94 86 LYS A CA 1
ATOM 635 C C . LYS A 1 86 ? 10.566 11.282 -13.544 1.00 87.94 86 LYS A C 1
ATOM 637 O O . LYS A 1 86 ? 11.031 10.145 -13.440 1.00 87.94 86 LYS A O 1
ATOM 642 N N . PRO A 1 87 ? 9.783 11.818 -12.594 1.00 83.94 87 PRO A N 1
ATOM 643 C CA . PRO A 1 87 ? 9.362 11.047 -11.433 1.00 83.94 87 PRO A CA 1
ATOM 644 C C . PRO A 1 87 ? 8.399 9.928 -11.849 1.00 83.94 87 PRO A C 1
ATOM 646 O O . PRO A 1 87 ? 7.507 10.140 -12.663 1.00 83.94 87 PRO A O 1
ATOM 649 N N . VAL A 1 88 ? 8.557 8.746 -11.250 1.00 80.94 88 VAL A N 1
ATOM 650 C CA . VAL A 1 88 ? 7.659 7.591 -11.440 1.00 80.94 88 VAL A CA 1
ATOM 651 C C . VAL A 1 88 ? 6.286 7.871 -10.828 1.00 80.94 88 VAL A C 1
ATOM 653 O O . VAL A 1 88 ? 5.265 7.443 -11.355 1.00 80.94 88 VAL A O 1
ATOM 656 N N . PHE A 1 89 ? 6.257 8.608 -9.715 1.00 78.25 89 PHE A N 1
ATOM 657 C CA . PHE A 1 89 ? 5.036 9.061 -9.061 1.00 78.25 89 PHE A CA 1
ATOM 658 C C . PHE A 1 89 ? 5.108 10.568 -8.839 1.00 78.25 89 PHE A C 1
ATOM 660 O O . PHE A 1 89 ? 6.077 11.067 -8.270 1.00 78.25 89 PHE A O 1
ATOM 667 N N . GLU A 1 90 ? 4.054 11.291 -9.213 1.00 80.62 90 GLU A N 1
ATOM 668 C CA . GLU A 1 90 ? 3.954 12.732 -8.939 1.00 80.62 90 GLU A CA 1
ATOM 669 C C . GLU A 1 90 ? 3.804 13.063 -7.446 1.00 80.62 90 GLU A C 1
ATOM 671 O O . GLU A 1 90 ? 3.971 14.209 -7.036 1.00 80.62 90 GLU A O 1
ATOM 676 N N . ALA A 1 91 ? 3.437 12.074 -6.634 1.00 86.44 91 ALA A N 1
ATOM 677 C CA . ALA A 1 91 ? 3.143 12.232 -5.221 1.00 86.44 91 ALA A CA 1
ATOM 678 C C . ALA A 1 91 ? 3.673 11.038 -4.424 1.00 86.44 91 ALA A C 1
ATOM 680 O O . ALA A 1 91 ? 3.842 9.948 -4.968 1.00 86.44 91 ALA A O 1
ATOM 681 N N . ARG A 1 92 ? 3.931 11.237 -3.129 1.00 88.50 92 ARG A N 1
ATOM 682 C CA . ARG A 1 92 ? 4.541 10.213 -2.269 1.00 88.50 92 ARG A CA 1
ATOM 683 C C . ARG A 1 92 ? 3.457 9.405 -1.547 1.00 88.50 92 ARG A C 1
ATOM 685 O O . ARG A 1 92 ? 2.780 9.971 -0.687 1.00 88.50 92 ARG A O 1
ATOM 692 N N . PRO A 1 93 ? 3.256 8.124 -1.884 1.00 90.06 93 PRO A N 1
ATOM 693 C CA . PRO A 1 93 ? 2.271 7.280 -1.218 1.00 90.06 93 PRO A CA 1
ATOM 694 C C . PRO A 1 93 ? 2.662 6.944 0.223 1.00 90.06 93 PRO A C 1
ATOM 696 O O . PRO A 1 93 ? 3.819 6.656 0.516 1.00 90.06 93 PRO A O 1
ATOM 699 N N . LEU A 1 94 ? 1.679 6.925 1.120 1.00 90.75 94 LEU A N 1
ATOM 700 C CA . LEU A 1 94 ? 1.839 6.481 2.503 1.00 90.75 94 LEU A CA 1
ATOM 701 C C . LEU A 1 94 ? 0.568 5.826 3.031 1.00 90.75 94 LEU A C 1
ATOM 703 O O . LEU A 1 94 ? -0.544 6.185 2.655 1.00 90.75 94 LEU A O 1
ATOM 707 N N . VAL A 1 95 ? 0.726 4.901 3.967 1.00 93.81 95 VAL A N 1
ATOM 708 C CA . VAL A 1 95 ? -0.401 4.351 4.718 1.00 93.81 95 VAL A CA 1
ATOM 709 C C . VAL A 1 95 ? -0.524 5.124 6.022 1.00 93.81 95 VAL A C 1
ATOM 711 O O . VAL A 1 95 ? 0.429 5.203 6.793 1.00 93.81 95 VAL A O 1
ATOM 714 N N . TRP A 1 96 ? -1.704 5.685 6.263 1.00 93.56 96 TRP A N 1
ATOM 715 C CA . TRP A 1 96 ? -2.049 6.370 7.500 1.00 93.56 96 TRP A CA 1
ATOM 716 C C . TRP A 1 96 ? -3.234 5.661 8.145 1.00 93.56 96 TRP A C 1
ATOM 718 O O . TRP A 1 96 ? -4.359 5.749 7.649 1.00 93.56 96 TRP A O 1
ATOM 728 N N . LEU A 1 97 ? -2.987 4.973 9.257 1.00 94.88 97 LEU A N 1
ATOM 729 C CA . LEU A 1 97 ? -4.006 4.274 10.036 1.00 94.88 97 LEU A CA 1
ATOM 730 C C . LEU A 1 97 ? -4.051 4.848 11.448 1.00 94.88 97 LEU A C 1
ATOM 732 O O . LEU A 1 97 ? -3.010 5.127 12.039 1.00 94.88 97 LEU A O 1
ATOM 736 N N . ARG A 1 98 ? -5.256 5.026 11.982 1.00 94.38 98 ARG A N 1
ATOM 737 C CA . ARG A 1 98 ? -5.493 5.588 13.314 1.00 94.38 98 ARG A CA 1
ATOM 738 C C . ARG A 1 98 ? -6.459 4.721 14.096 1.00 94.38 98 ARG A C 1
ATOM 740 O O . ARG A 1 98 ? -7.413 4.199 13.526 1.00 94.38 98 ARG A O 1
ATOM 747 N N . SER A 1 99 ? -6.229 4.622 15.394 1.00 93.81 99 SER A N 1
ATOM 748 C CA . SER A 1 99 ? -7.263 4.299 16.373 1.00 93.81 99 SER A CA 1
ATOM 749 C C . SER A 1 99 ? -7.838 5.596 16.940 1.00 93.81 99 SER A C 1
ATOM 751 O O . SER A 1 99 ? -7.165 6.626 16.917 1.00 93.81 99 SER A O 1
ATOM 753 N N . GLU A 1 100 ? -9.055 5.539 17.469 1.00 91.12 100 GLU A N 1
ATOM 754 C CA . GLU A 1 100 ? -9.591 6.623 18.300 1.00 91.12 100 GLU A CA 1
ATOM 755 C C . GLU A 1 100 ? -8.780 6.761 19.603 1.00 91.12 100 GLU A C 1
ATOM 757 O O . GLU A 1 100 ? -8.165 5.797 20.080 1.00 91.12 100 GLU A O 1
ATOM 762 N N . ASP A 1 101 ? -8.776 7.954 20.194 1.00 87.56 101 ASP A N 1
ATOM 763 C CA . ASP A 1 101 ? -8.111 8.190 21.477 1.00 87.56 101 ASP A CA 1
ATOM 764 C C . ASP A 1 101 ? -8.825 7.432 22.605 1.00 87.56 101 ASP A C 1
ATOM 766 O O . ASP A 1 101 ? -10.051 7.435 22.712 1.00 87.56 101 ASP A O 1
ATOM 770 N N . GLY A 1 102 ? -8.052 6.753 23.458 1.00 88.62 102 GLY A N 1
ATOM 771 C CA . GLY A 1 102 ? -8.597 5.918 24.536 1.00 88.62 102 GLY A CA 1
ATOM 772 C C . GLY A 1 102 ? -9.325 4.656 24.053 1.00 88.62 102 GLY A C 1
ATOM 773 O O . GLY A 1 102 ? -10.002 4.000 24.845 1.00 88.62 102 GLY A O 1
ATOM 774 N N . ALA A 1 103 ? -9.200 4.308 22.770 1.00 87.31 103 ALA A N 1
ATOM 775 C CA . ALA A 1 103 ? -9.864 3.153 22.197 1.00 87.31 103 ALA A CA 1
ATOM 776 C C . ALA A 1 103 ? -9.418 1.832 22.842 1.00 87.31 103 ALA A C 1
ATOM 778 O O . ALA A 1 103 ? -8.240 1.614 23.140 1.00 87.31 103 ALA A O 1
ATOM 779 N N . ALA A 1 104 ? -10.377 0.921 23.009 1.00 89.88 104 ALA A N 1
ATOM 780 C CA . ALA A 1 104 ? -10.104 -0.429 23.475 1.00 89.88 104 ALA A CA 1
ATOM 781 C C . ALA A 1 104 ? -9.203 -1.196 22.478 1.00 89.88 104 ALA A C 1
ATOM 783 O O . ALA A 1 104 ? -9.205 -0.893 21.278 1.00 89.88 104 ALA A O 1
ATOM 784 N N . PRO A 1 105 ? -8.453 -2.225 22.925 1.00 85.31 105 PRO A N 1
ATOM 785 C CA . PRO A 1 105 ? -7.544 -2.985 22.064 1.00 85.31 105 PRO A CA 1
ATOM 786 C C . PRO A 1 105 ? -8.193 -3.625 20.833 1.00 85.31 105 PRO A C 1
ATOM 788 O O . PRO A 1 105 ? -7.489 -3.943 19.879 1.00 85.31 105 PRO A O 1
ATOM 791 N N . ASP A 1 106 ? -9.513 -3.815 20.824 1.00 88.12 106 ASP A N 1
ATOM 792 C CA . ASP A 1 106 ? -10.338 -4.405 19.766 1.00 88.12 106 ASP A CA 1
ATOM 793 C C . ASP A 1 106 ? -11.053 -3.365 18.881 1.00 88.12 106 ASP A C 1
ATOM 795 O O . ASP A 1 106 ? -11.494 -3.712 17.789 1.00 88.12 106 ASP A O 1
ATOM 799 N N . ALA A 1 107 ? -11.022 -2.079 19.243 1.00 90.50 107 ALA A N 1
ATOM 800 C CA . ALA A 1 107 ? -11.642 -1.001 18.473 1.00 90.50 107 ALA A CA 1
ATOM 801 C C . ALA A 1 107 ? -11.123 -0.907 17.021 1.00 90.50 107 ALA A C 1
ATOM 803 O O . ALA A 1 107 ? -9.922 -1.085 16.780 1.00 90.50 107 ALA A O 1
ATOM 804 N N . PRO A 1 108 ? -11.991 -0.622 16.036 1.00 90.56 108 PRO A N 1
ATOM 805 C CA . PRO A 1 108 ? -11.598 -0.584 14.633 1.00 90.56 108 PRO A CA 1
ATOM 806 C C . PRO A 1 108 ? -10.566 0.516 14.355 1.00 90.56 108 PRO A C 1
ATOM 808 O O . PRO A 1 108 ? -10.510 1.539 15.037 1.00 90.56 108 PRO A O 1
ATOM 811 N N . LEU A 1 109 ? -9.752 0.294 13.325 1.00 95.38 109 LEU A N 1
ATOM 812 C CA . LEU A 1 109 ? -8.862 1.317 12.783 1.00 95.38 109 LEU A CA 1
ATOM 813 C C . LEU A 1 109 ? -9.591 2.123 11.697 1.00 95.38 109 LEU A C 1
ATOM 815 O O . LEU A 1 109 ? -10.522 1.630 11.063 1.00 95.38 109 LEU A O 1
ATOM 819 N N . SER A 1 110 ? -9.137 3.348 11.450 1.00 93.69 110 SER A N 1
ATOM 820 C CA . SER A 1 110 ? -9.608 4.212 10.365 1.00 93.69 110 SER A CA 1
ATOM 821 C C . SER A 1 110 ? -8.441 4.769 9.549 1.00 93.69 110 SER A C 1
ATOM 823 O O . SER A 1 110 ? -7.297 4.789 10.004 1.00 93.69 110 SER A O 1
ATOM 825 N N . GLY A 1 111 ? -8.724 5.240 8.332 1.00 93.38 111 GLY A N 1
ATOM 826 C CA . GLY A 1 111 ? -7.724 5.778 7.408 1.00 93.38 111 GLY A CA 1
ATOM 827 C C . GLY A 1 111 ? -7.497 4.871 6.200 1.00 93.38 111 GLY A C 1
ATOM 828 O O . GLY A 1 111 ? -8.433 4.244 5.705 1.00 93.38 111 GLY A O 1
ATOM 829 N N . GLY A 1 112 ? -6.267 4.829 5.696 1.00 94.31 112 GLY A N 1
ATOM 830 C CA . GLY A 1 112 ? -5.903 4.017 4.540 1.00 94.31 112 GLY A CA 1
ATOM 831 C C . GLY A 1 112 ? -4.694 4.566 3.792 1.00 94.31 112 GLY A C 1
ATOM 832 O O . GLY A 1 112 ? -3.821 5.206 4.379 1.00 94.31 112 GLY A O 1
ATOM 833 N N . LEU A 1 113 ? -4.639 4.307 2.486 1.00 92.62 113 LEU A N 1
ATOM 834 C CA . LEU A 1 113 ? -3.589 4.826 1.613 1.00 92.62 113 LEU A CA 1
ATOM 835 C C . LEU A 1 113 ? -3.873 6.293 1.239 1.00 92.62 113 LEU A C 1
ATOM 837 O O . LEU A 1 113 ? -4.965 6.634 0.780 1.00 92.62 113 LEU A O 1
ATOM 841 N N . LEU A 1 114 ? -2.874 7.151 1.422 1.00 92.12 114 LEU A N 1
ATOM 842 C CA . LEU A 1 114 ? -2.886 8.578 1.109 1.00 92.12 114 LEU A CA 1
ATOM 843 C C . LEU A 1 114 ? -1.689 8.935 0.225 1.00 92.12 114 LEU A C 1
ATOM 845 O O . LEU A 1 114 ? -0.695 8.213 0.176 1.00 92.12 114 LEU A O 1
ATOM 849 N N . MET A 1 115 ? -1.775 10.086 -0.432 1.00 90.12 115 MET A N 1
ATOM 850 C CA . MET A 1 115 ? -0.700 10.683 -1.216 1.00 90.12 115 MET A CA 1
ATOM 851 C C . MET A 1 115 ? -0.251 11.987 -0.573 1.00 90.12 115 MET A C 1
ATOM 853 O O . MET A 1 115 ? -1.072 12.851 -0.284 1.00 90.12 115 MET A O 1
ATOM 857 N N . TRP A 1 116 ? 1.051 12.158 -0.381 1.00 89.62 116 TRP A N 1
ATOM 858 C CA . TRP A 1 116 ? 1.643 13.441 -0.028 1.00 89.62 116 TRP A CA 1
ATOM 859 C C . TRP A 1 116 ? 2.060 14.183 -1.297 1.00 89.62 116 TRP A C 1
ATOM 861 O O . TRP A 1 116 ? 2.959 13.738 -2.019 1.00 89.62 116 TRP A O 1
ATOM 871 N N . LYS A 1 117 ? 1.400 15.311 -1.566 1.00 88.94 117 LYS A N 1
ATOM 872 C CA . LYS A 1 117 ? 1.661 16.190 -2.713 1.00 88.94 117 LYS A CA 1
ATOM 873 C C . LYS A 1 117 ? 1.413 17.634 -2.295 1.00 88.94 117 LYS A C 1
ATOM 875 O O 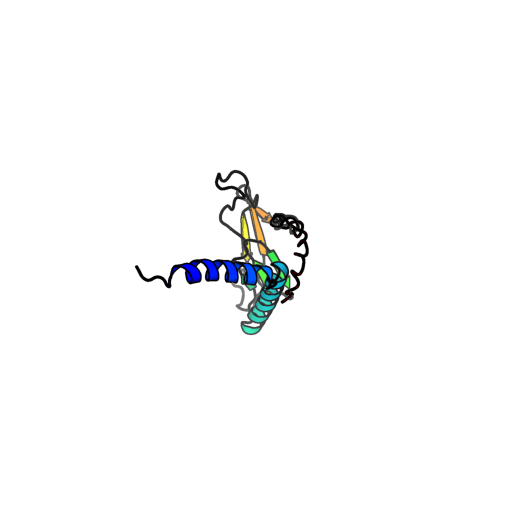. LYS A 1 117 ? 0.421 17.901 -1.619 1.00 88.94 117 LYS A O 1
ATOM 880 N N . ASP A 1 118 ? 2.308 18.538 -2.684 1.00 89.38 118 ASP A N 1
ATOM 881 C CA . ASP A 1 118 ? 2.193 19.978 -2.409 1.00 89.38 118 ASP A CA 1
ATOM 882 C C . ASP A 1 118 ? 1.955 20.283 -0.919 1.00 89.38 118 ASP A C 1
ATOM 884 O O . ASP A 1 118 ? 1.050 21.029 -0.548 1.00 89.38 118 ASP A O 1
ATOM 888 N N . GLU A 1 119 ? 2.742 19.625 -0.060 1.00 90.00 119 GLU A N 1
ATOM 889 C CA . GLU A 1 119 ? 2.690 19.742 1.408 1.00 90.00 119 GLU A CA 1
ATOM 890 C C . GLU A 1 119 ? 1.349 19.344 2.045 1.00 90.00 119 GLU A C 1
ATOM 892 O O . GLU A 1 119 ? 1.025 19.734 3.169 1.00 90.00 119 GLU A O 1
ATOM 897 N N . ARG A 1 120 ? 0.540 18.560 1.327 1.00 91.81 120 ARG A N 1
ATOM 898 C CA . ARG A 1 120 ? -0.788 18.141 1.771 1.00 91.81 120 ARG A CA 1
ATOM 899 C C . ARG A 1 120 ? -0.988 16.647 1.591 1.00 91.81 120 ARG A C 1
ATOM 901 O O . ARG A 1 120 ? -0.529 16.046 0.620 1.00 91.81 120 ARG A O 1
ATOM 908 N N . PHE A 1 121 ? -1.746 16.065 2.515 1.00 90.69 121 PHE A N 1
ATOM 909 C CA . PHE A 1 121 ? -2.280 14.719 2.363 1.00 90.69 121 PHE A CA 1
ATOM 910 C C . PHE A 1 121 ? -3.528 14.754 1.484 1.00 90.69 121 PHE A C 1
ATOM 912 O O . PHE A 1 121 ? -4.487 15.471 1.768 1.00 90.69 121 PHE A O 1
ATOM 919 N N . GLN A 1 122 ? -3.510 13.962 0.421 1.00 89.69 122 GLN A N 1
ATOM 920 C CA . GLN A 1 122 ? -4.592 13.814 -0.539 1.00 89.69 122 GLN A CA 1
ATOM 921 C C . GLN A 1 122 ? -5.059 12.351 -0.550 1.00 89.69 122 GLN A C 1
ATOM 923 O O . GLN A 1 122 ? -4.238 11.448 -0.363 1.00 89.69 122 GLN A O 1
ATOM 928 N N . PRO A 1 123 ? -6.358 12.073 -0.753 1.00 85.38 123 PRO A N 1
ATOM 929 C CA . PRO A 1 123 ? -6.844 10.701 -0.868 1.00 85.38 123 PRO A CA 1
ATOM 930 C C . PRO A 1 123 ? -6.173 9.950 -2.023 1.00 85.38 123 PRO A C 1
ATOM 932 O O . PRO A 1 123 ? -5.997 10.511 -3.106 1.00 85.38 123 PRO A O 1
ATOM 935 N N . TRP A 1 124 ? -5.858 8.667 -1.821 1.00 79.88 124 TRP A N 1
ATOM 936 C CA . TRP A 1 124 ? -5.441 7.801 -2.923 1.00 79.88 124 TRP A CA 1
ATOM 937 C C . TRP A 1 124 ? -6.561 7.635 -3.960 1.00 79.88 124 TRP A C 1
ATOM 939 O O . TRP A 1 124 ? -7.753 7.573 -3.641 1.00 79.88 124 TRP A O 1
ATOM 949 N N . ARG A 1 125 ? -6.151 7.558 -5.223 1.00 69.62 125 ARG A N 1
ATOM 950 C CA . ARG A 1 125 ? -6.987 7.393 -6.411 1.00 69.62 125 ARG A CA 1
ATOM 951 C C . ARG A 1 125 ? -6.382 6.233 -7.198 1.00 69.62 125 ARG A C 1
ATOM 953 O O . ARG A 1 125 ? -5.220 6.306 -7.576 1.00 69.62 125 ARG A O 1
ATOM 960 N N . ALA A 1 126 ? -7.104 5.122 -7.353 1.00 62.69 126 ALA A N 1
ATOM 961 C CA . ALA A 1 126 ? -6.547 3.889 -7.928 1.00 62.69 126 ALA A CA 1
ATOM 962 C C . ALA A 1 126 ? -6.097 4.047 -9.397 1.00 62.69 126 ALA A C 1
ATOM 964 O O . ALA A 1 126 ? -5.223 3.323 -9.865 1.00 62.69 126 ALA A O 1
ATOM 965 N N . ASP A 1 127 ? -6.663 5.027 -10.094 1.00 59.62 127 ASP A N 1
ATOM 966 C CA . ASP A 1 127 ? -6.291 5.529 -11.416 1.00 59.62 127 ASP A CA 1
ATOM 967 C C . ASP A 1 127 ? -4.932 6.253 -11.450 1.00 59.62 127 ASP A C 1
ATOM 969 O O . ASP A 1 127 ? -4.346 6.391 -12.518 1.00 59.62 127 ASP A O 1
ATOM 973 N N . ALA A 1 128 ? -4.373 6.632 -10.295 1.00 57.16 128 ALA A N 1
ATOM 974 C CA . ALA A 1 128 ? -3.036 7.218 -10.174 1.00 57.16 128 ALA A CA 1
ATOM 975 C C . ALA A 1 128 ? -1.902 6.173 -10.167 1.00 57.16 128 ALA A C 1
ATOM 977 O O . ALA A 1 128 ? -0.749 6.511 -9.885 1.00 57.16 128 ALA A O 1
ATOM 978 N N . ARG A 1 129 ? -2.200 4.894 -10.447 1.00 60.97 129 ARG A N 1
ATOM 979 C CA . ARG A 1 129 ? -1.172 3.861 -10.618 1.00 60.97 129 ARG A CA 1
ATOM 980 C C . ARG A 1 129 ? -0.339 4.223 -11.856 1.00 60.97 129 ARG A C 1
ATOM 982 O O . ARG A 1 129 ? -0.911 4.303 -12.944 1.00 60.97 129 ARG A O 1
ATOM 989 N N . PRO A 1 130 ? 0.986 4.416 -11.742 1.00 56.06 130 PRO A N 1
ATOM 990 C CA . PRO A 1 130 ? 1.813 4.652 -12.909 1.00 56.06 130 PRO A CA 1
ATOM 991 C C . PRO A 1 130 ? 1.663 3.468 -13.848 1.00 56.06 130 PRO A C 1
ATOM 993 O O . PRO A 1 130 ? 1.686 2.307 -13.419 1.00 56.06 130 PRO A O 1
ATOM 996 N N . SER A 1 131 ? 1.528 3.750 -15.139 1.00 48.84 131 SER A N 1
ATOM 997 C CA . SER A 1 131 ? 1.727 2.721 -16.143 1.00 48.84 131 SER A CA 1
ATOM 998 C C . SER A 1 131 ? 3.174 2.269 -16.018 1.00 48.84 131 SER A C 1
ATOM 1000 O O . SER A 1 131 ? 4.075 2.976 -16.458 1.00 48.84 131 SER A O 1
ATOM 1002 N N . VAL A 1 132 ? 3.420 1.113 -15.400 1.00 49.50 132 VAL A N 1
ATOM 1003 C CA . VAL A 1 132 ? 4.737 0.484 -15.483 1.00 49.50 132 VAL A CA 1
ATOM 1004 C C . VAL A 1 132 ? 4.978 0.281 -16.976 1.00 49.50 132 VAL A C 1
ATOM 1006 O O . VAL A 1 132 ? 4.193 -0.452 -17.593 1.00 49.50 132 VAL A O 1
ATOM 1009 N N . PRO A 1 133 ? 5.983 0.927 -17.602 1.00 39.59 133 PRO A N 1
ATOM 1010 C CA . PRO A 1 133 ? 6.291 0.627 -18.983 1.00 39.59 133 PRO A CA 1
ATOM 1011 C C . PRO A 1 133 ? 6.595 -0.864 -19.015 1.00 39.59 133 PRO A C 1
ATOM 1013 O O . PRO A 1 133 ? 7.557 -1.336 -18.404 1.00 39.59 133 PRO A O 1
ATOM 1016 N N . ARG A 1 134 ? 5.704 -1.625 -19.660 1.00 40.81 134 ARG A N 1
ATOM 1017 C CA . ARG A 1 134 ? 5.899 -3.041 -19.947 1.00 40.81 134 ARG A CA 1
ATOM 1018 C C . ARG A 1 134 ? 7.247 -3.073 -20.638 1.00 40.81 134 ARG A C 1
ATOM 1020 O O . ARG A 1 134 ? 7.326 -2.560 -21.752 1.00 40.81 134 ARG A O 1
ATOM 1027 N N . LYS A 1 135 ? 8.305 -3.523 -19.941 1.00 40.28 135 LYS A N 1
ATOM 1028 C CA . LYS A 1 135 ? 9.661 -3.646 -20.496 1.00 40.28 135 LYS A CA 1
ATOM 1029 C C . LYS A 1 135 ? 9.462 -4.120 -21.918 1.00 40.28 135 LYS A C 1
ATOM 1031 O O . LYS A 1 135 ? 8.862 -5.189 -22.056 1.00 40.28 135 LYS A O 1
ATOM 1036 N N . ALA A 1 136 ? 9.807 -3.254 -22.882 1.00 38.72 136 ALA A N 1
ATOM 1037 C CA . ALA A 1 136 ? 9.409 -3.378 -24.277 1.00 38.72 136 ALA A CA 1
ATOM 1038 C C . ALA A 1 136 ? 9.406 -4.855 -24.615 1.00 38.72 136 ALA A C 1
ATOM 1040 O O . ALA A 1 136 ? 10.452 -5.489 -24.462 1.00 38.72 136 ALA A O 1
ATOM 1041 N N . GLU A 1 137 ? 8.211 -5.388 -24.890 1.00 39.94 137 GLU A N 1
ATOM 1042 C CA . GLU A 1 137 ? 7.992 -6.768 -25.293 1.00 39.94 137 GLU A CA 1
ATOM 1043 C C . GLU A 1 137 ? 9.123 -7.073 -26.260 1.00 39.94 137 GLU A C 1
ATOM 1045 O O . GLU A 1 137 ? 9.167 -6.454 -27.323 1.00 39.94 137 GLU A O 1
ATOM 1050 N N . VAL A 1 138 ? 10.139 -7.822 -25.794 1.00 42.38 138 VAL A N 1
ATOM 1051 C CA . VAL A 1 138 ? 11.417 -7.931 -26.503 1.00 42.38 138 VA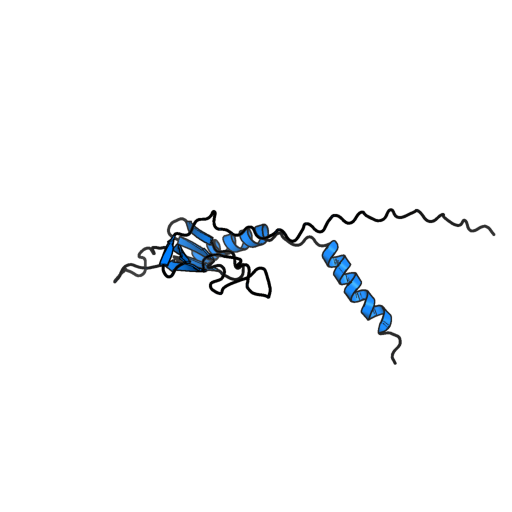L A CA 1
ATOM 1052 C C . VAL A 1 138 ? 11.021 -8.368 -27.886 1.00 42.38 138 VAL A C 1
ATOM 1054 O O . VAL A 1 138 ? 10.469 -9.463 -28.026 1.00 42.38 138 VAL A O 1
ATOM 1057 N N . ALA A 1 139 ? 11.175 -7.450 -28.848 1.00 41.06 139 ALA A N 1
ATOM 1058 C CA . ALA A 1 139 ? 10.625 -7.598 -30.179 1.00 41.06 139 ALA A CA 1
ATOM 1059 C C . ALA A 1 139 ? 10.954 -9.016 -30.611 1.00 41.06 139 ALA A C 1
ATOM 1061 O O . ALA A 1 139 ? 12.135 -9.372 -30.558 1.00 41.06 139 ALA A O 1
ATOM 1062 N N . LYS A 1 140 ? 9.929 -9.837 -30.901 1.00 44.09 140 LYS A N 1
ATOM 1063 C CA . LYS A 1 140 ? 10.094 -11.224 -31.351 1.00 44.09 140 LYS A CA 1
ATOM 1064 C C . LYS A 1 140 ? 11.166 -11.200 -32.431 1.00 44.09 140 LYS A C 1
ATOM 1066 O O . LYS A 1 140 ? 10.888 -10.833 -33.571 1.00 44.09 140 LYS A O 1
ATOM 1071 N N . ARG A 1 141 ? 12.408 -11.511 -32.056 1.00 43.59 141 ARG A N 1
ATOM 1072 C CA . ARG A 1 141 ? 13.530 -11.490 -32.985 1.00 43.59 141 ARG A CA 1
ATOM 1073 C C . ARG A 1 141 ? 13.150 -12.538 -34.026 1.00 43.59 141 ARG A C 1
ATOM 1075 O O . ARG A 1 141 ? 12.827 -13.658 -33.611 1.00 43.59 141 ARG A O 1
ATOM 1082 N N . PRO A 1 142 ? 13.093 -12.211 -35.329 1.00 44.41 142 PRO A N 1
ATOM 1083 C CA . PRO A 1 142 ? 12.760 -13.208 -36.330 1.00 44.41 142 PRO A CA 1
ATOM 1084 C C . PRO A 1 142 ? 13.722 -14.374 -36.131 1.00 44.41 142 PRO A C 1
ATOM 1086 O O . PRO A 1 142 ? 14.938 -14.166 -36.107 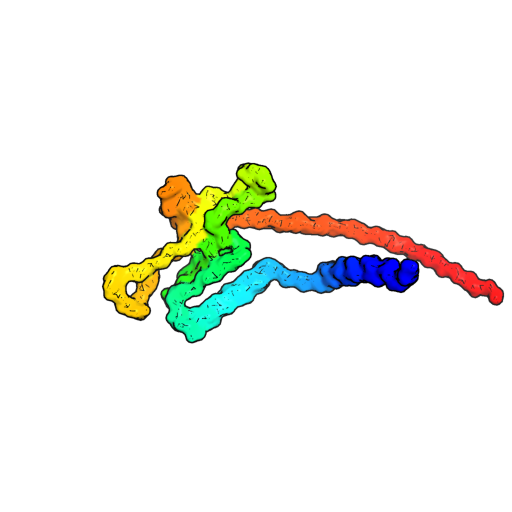1.00 44.41 142 PRO A O 1
ATOM 1089 N N . ARG A 1 143 ? 13.189 -15.582 -35.903 1.00 48.88 143 ARG A N 1
ATOM 1090 C CA . ARG A 1 143 ? 14.013 -16.794 -35.883 1.00 48.88 143 ARG A CA 1
ATOM 1091 C C . ARG A 1 143 ? 14.814 -16.785 -37.188 1.00 48.88 143 ARG A C 1
ATOM 1093 O O . ARG A 1 143 ? 14.179 -16.750 -38.244 1.00 48.88 143 ARG A O 1
ATOM 1100 N N . PRO A 1 144 ? 16.158 -16.785 -37.161 1.00 43.22 144 PRO A N 1
ATOM 1101 C CA . PRO A 1 144 ? 16.907 -16.961 -38.390 1.00 43.22 144 PRO A CA 1
ATOM 1102 C C . PRO A 1 144 ? 16.492 -18.312 -38.971 1.00 43.22 144 PRO A C 1
ATOM 1104 O O . PRO A 1 144 ? 16.501 -19.325 -38.267 1.00 43.22 144 PRO A O 1
ATOM 1107 N N . ALA A 1 145 ? 16.048 -18.309 -40.227 1.00 47.75 145 ALA A N 1
ATOM 1108 C CA . ALA A 1 145 ? 15.711 -19.530 -40.934 1.00 47.75 145 ALA A CA 1
ATOM 1109 C C . ALA A 1 145 ? 16.970 -20.403 -40.975 1.00 47.75 145 ALA A C 1
ATOM 1111 O O . ALA A 1 145 ? 17.942 -20.078 -41.658 1.00 47.75 145 ALA A O 1
ATOM 1112 N N . LEU A 1 146 ? 16.966 -21.489 -40.202 1.00 47.56 146 LEU A N 1
ATOM 1113 C CA . LEU A 1 146 ? 17.960 -22.544 -40.312 1.00 47.56 146 LEU A CA 1
ATOM 1114 C C . LEU A 1 146 ? 17.863 -23.096 -41.735 1.00 47.56 146 LEU A C 1
ATOM 1116 O O . LEU A 1 146 ? 16.926 -23.819 -42.071 1.00 47.56 146 LEU A O 1
ATOM 1120 N N . ARG A 1 147 ? 18.816 -22.710 -42.590 1.00 41.25 147 ARG A N 1
ATOM 1121 C CA . ARG A 1 147 ? 19.048 -23.393 -43.863 1.00 41.25 147 ARG A CA 1
ATOM 1122 C C . ARG A 1 147 ? 19.374 -24.855 -43.536 1.00 41.25 147 ARG A C 1
ATOM 1124 O O . ARG A 1 147 ? 20.301 -25.078 -42.754 1.00 41.25 147 ARG A O 1
ATOM 1131 N N . PRO A 1 148 ? 18.676 -25.840 -44.121 1.00 40.31 148 PRO A N 1
ATOM 1132 C CA . PRO A 1 148 ? 19.117 -27.219 -44.031 1.00 40.31 148 PRO A CA 1
ATOM 1133 C C . PRO A 1 148 ? 20.465 -27.310 -44.749 1.00 40.31 148 PRO A C 1
ATOM 1135 O O . PRO A 1 148 ? 20.549 -27.041 -45.948 1.00 40.31 148 PRO A O 1
ATOM 1138 N N . GLN A 1 149 ? 21.536 -27.620 -44.017 1.00 41.28 149 GLN A N 1
ATOM 1139 C CA . GLN A 1 149 ? 22.780 -28.020 -44.662 1.00 41.28 149 GLN A CA 1
ATOM 1140 C C . GLN A 1 149 ? 22.554 -29.379 -45.322 1.00 41.28 149 GLN A C 1
ATOM 1142 O O . GLN A 1 149 ? 22.010 -30.299 -44.711 1.00 41.28 149 GLN A O 1
ATOM 1147 N N . ALA A 1 150 ? 22.933 -29.455 -46.595 1.00 42.47 150 ALA A N 1
ATOM 1148 C CA . ALA A 1 150 ? 22.861 -30.655 -47.403 1.00 42.47 150 ALA A CA 1
ATOM 1149 C C . ALA A 1 150 ? 23.631 -31.799 -46.730 1.00 42.47 150 ALA A C 1
ATOM 1151 O O . ALA A 1 150 ? 24.784 -31.644 -46.328 1.00 42.47 150 ALA A O 1
ATOM 1152 N N . THR A 1 151 ? 22.984 -32.955 -46.639 1.00 44.59 151 THR A N 1
ATOM 1153 C CA . THR A 1 151 ? 23.613 -34.228 -46.312 1.00 44.59 151 THR A CA 1
ATOM 1154 C C . THR A 1 151 ? 24.658 -34.553 -47.378 1.00 44.59 151 THR A C 1
ATOM 1156 O O . THR A 1 151 ? 24.328 -34.881 -48.517 1.00 44.59 151 THR A O 1
ATOM 1159 N N . ALA A 1 152 ? 25.939 -34.466 -47.019 1.00 38.34 152 ALA A N 1
ATOM 1160 C CA . ALA A 1 152 ? 26.994 -35.078 -4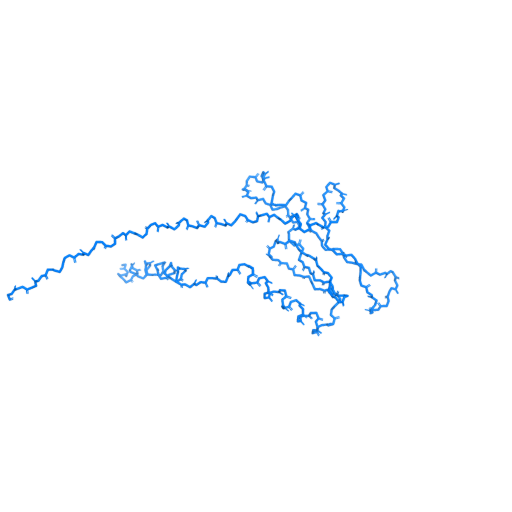7.810 1.00 38.34 152 ALA A CA 1
ATOM 1161 C C . ALA A 1 152 ? 26.883 -36.598 -47.639 1.00 38.34 152 ALA A C 1
ATOM 1163 O O . ALA A 1 152 ? 27.144 -37.143 -46.567 1.00 38.34 152 ALA A O 1
ATOM 1164 N N . ALA A 1 153 ? 26.434 -37.270 -48.696 1.00 43.50 153 ALA A N 1
ATOM 1165 C CA . ALA A 1 153 ? 26.480 -38.716 -48.803 1.00 43.50 153 ALA A CA 1
ATOM 1166 C C . ALA A 1 153 ? 27.944 -39.180 -48.763 1.00 43.50 153 ALA A C 1
ATOM 1168 O O . ALA A 1 153 ? 28.734 -38.805 -49.631 1.00 43.50 153 ALA A O 1
ATOM 1169 N N . MET A 1 154 ? 28.301 -40.018 -47.787 1.00 33.41 154 MET A N 1
ATOM 1170 C CA . MET A 1 154 ? 29.504 -40.838 -47.900 1.00 33.41 154 MET A CA 1
ATOM 1171 C C . MET A 1 154 ? 29.250 -41.921 -48.953 1.00 33.41 154 MET A C 1
ATOM 1173 O O . MET A 1 154 ? 28.360 -42.757 -48.803 1.00 33.41 154 MET A O 1
ATOM 1177 N N . ARG A 1 155 ? 30.027 -41.875 -50.034 1.00 39.44 155 ARG A N 1
ATOM 1178 C CA . ARG A 1 155 ? 30.279 -42.992 -50.948 1.00 39.44 155 ARG A CA 1
ATOM 1179 C C . ARG A 1 155 ? 31.727 -43.433 -50.748 1.00 39.44 155 ARG A C 1
ATOM 1181 O O . ARG A 1 155 ? 32.594 -42.562 -50.691 1.00 39.44 155 ARG A O 1
ATOM 1188 N N . GLY A 1 156 ? 31.950 -44.747 -50.770 1.00 39.78 156 GLY A N 1
ATOM 1189 C CA . GLY A 1 156 ? 33.267 -45.382 -50.874 1.00 39.78 156 GLY A CA 1
ATOM 1190 C C . GLY A 1 156 ? 33.627 -46.171 -49.638 1.00 39.78 156 GLY A C 1
ATOM 1191 O O . GLY A 1 156 ? 34.213 -45.548 -48.732 1.00 39.78 156 GLY A O 1
#

InterPro domains:
  IPR029052 Metallo-dependent phosphatase-like [G3DSA:3.60.21.10] (29-91)
  IPR029052 Metallo-dependent phosphatase-like [SSF56300] (38-83)

Sequence (156 aa):
MPEGLAPAVLLAPTLLVAYECAIPKPTLDSVWQGVNGAARLVARAHRAKAVVFGHTHNPEGSWEDGVFFGNTGSWSAAFEDIACTKPVFEARPLVWLRSEDGAAPDAPLSGGLLMWKDERFQPWRADARPSVPRKAEVAKRPRPALRPQATAAMRG

Radius of gyration: 25.75 Å; chains: 1; bounding box: 62×65×76 Å

Foldseek 3Di:
DDPPPVVVVVVVVVVVVVCVVPDDDDDPVRVVVVVVVVQVVVCVVVVAQEGEDEDPLWWDWDDDPLRIYIYQRAQDFDAPDPVSPHTQAQWGKDFDKDDDPPDDPPGGIDGIIWTHHPNDTHRDDNVRGRPPPPPPPPPPDPDPPPDPDDDDDDDD

Organism: Sorangium cellulosum (NCBI:txid56)

pLDDT: mean 78.08, std 18.99, range [33.41, 97.62]

Secondary structure (DSSP, 8-state):
--TTHHHHHHHHHHHHHHHHHHSPPPPHHHHHHHHHHHHHHHHHHHT-SEEEE-SS---EEEEETTEEEEE---SS--BSSTTS-SBS-SSEEEEEEEPPTT--TTPPPEEEEEEEETTEEEE--GGG------------PPPP------------